Protein AF-A0A3L6JIW8-F1 (afdb_monomer_lite)

Secondary structure (DSSP, 8-state):
-HHHHHHHHHHHHHHHHHHHHHHHHHHHHHHTSSS--TT-HHHHHHHHHHHHHHHHHHHHHHHTTSS---HHHHHHHHHHHHHHHHHHHHHHHHHH-GGGGGGHHHHHHHHHHHHHHHHHH-SSHHHHHHHHHHHHHHHHHHHHHHHHHHHHTTGGGTS-HHHHHHHH-

Sequence (169 aa):
MQLTIDLASFANLSTSVFSITIAVFLISVWVRQKNHLYTDLPLLFGVMFMAQALNSIVRTLPTLGIIEASLLLFRLRTLVILAVVFPLALVVLHIWLPRIRDKYSRVLGVLAAYWIVVTTLAPSEDLIMLLCIPILLVLDLAMIVTFSITWKTGRLKEVRSSLMVLAFL

Foldseek 3Di:
DVVVLVVVLVVLLVQLVLLQVLLVVLVVVQVPDPDHDCLDPSNLSSQLSNLSSVLSVLVSCCSVVNDPDDLVSLLVSLLSCLSNLLSLLLVLCVPVPVPPVVCSVVVSVVVNVQSNCLSPPPPDSVSNCVSVVVSVVVSVVSVVVVVVVCVVVVVCVVVPVVSVVSSVD

Structure (mmCIF, N/CA/C/O backbone):
data_AF-A0A3L6JIW8-F1
#
_entry.id   AF-A0A3L6JIW8-F1
#
loop_
_atom_site.group_PDB
_atom_site.id
_atom_site.type_symbol
_atom_site.label_atom_id
_atom_site.label_alt_id
_atom_site.label_comp_id
_atom_site.label_asym_id
_atom_site.label_entity_id
_atom_site.label_seq_id
_atom_site.pdbx_PDB_ins_code
_atom_site.Cartn_x
_atom_site.Cartn_y
_atom_site.Cartn_z
_atom_site.occupancy
_atom_site.B_iso_or_equiv
_atom_site.auth_seq_id
_atom_site.auth_comp_id
_atom_site.auth_asym_id
_atom_site.auth_atom_id
_atom_site.pdbx_PDB_model_num
ATOM 1 N N . MET A 1 1 ? -1.444 13.193 -26.984 1.00 63.50 1 MET A N 1
ATOM 2 C CA . MET A 1 1 ? -0.986 12.026 -26.197 1.00 63.50 1 MET A CA 1
ATOM 3 C C . MET A 1 1 ? 0.205 12.368 -25.303 1.00 63.50 1 MET A C 1
ATOM 5 O O . MET A 1 1 ? 0.149 12.036 -24.131 1.00 63.50 1 MET A O 1
ATOM 9 N N . GLN A 1 2 ? 1.219 13.093 -25.797 1.00 74.75 2 GLN A N 1
ATOM 10 C CA . GLN A 1 2 ? 2.334 13.589 -24.968 1.00 74.75 2 GLN A CA 1
ATOM 11 C C . GLN A 1 2 ? 1.853 14.477 -23.802 1.00 74.75 2 GLN A C 1
ATOM 13 O O . GLN A 1 2 ? 2.008 14.117 -22.646 1.00 74.75 2 GLN A O 1
ATOM 18 N N . LEU A 1 3 ? 1.106 15.546 -24.111 1.00 77.69 3 LEU A N 1
ATOM 19 C CA . LEU A 1 3 ? 0.604 16.507 -23.120 1.00 77.69 3 LEU A CA 1
ATOM 20 C C . LEU A 1 3 ? -0.250 15.857 -22.014 1.00 77.69 3 LEU A C 1
ATOM 22 O O . LEU A 1 3 ? -0.165 16.245 -20.856 1.00 77.69 3 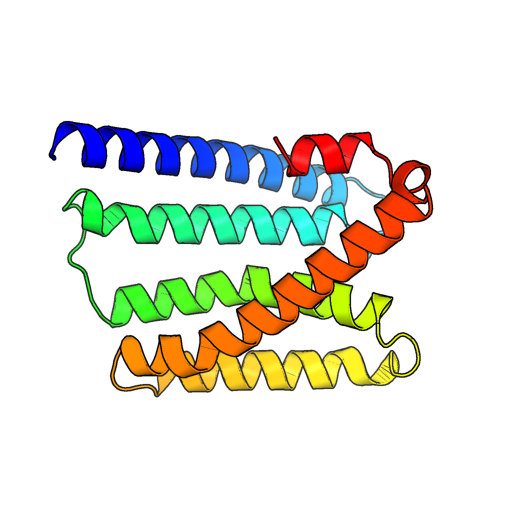LEU A O 1
ATOM 26 N N . THR A 1 4 ? -1.039 14.830 -22.348 1.00 75.62 4 THR A N 1
ATOM 27 C CA . THR A 1 4 ? -1.819 14.054 -21.369 1.00 75.62 4 THR A CA 1
ATOM 28 C C . THR A 1 4 ? -0.942 13.191 -20.457 1.00 75.62 4 THR A C 1
ATOM 30 O O . THR A 1 4 ? -1.248 13.068 -19.275 1.00 75.62 4 THR A O 1
ATOM 33 N N . ILE A 1 5 ? 0.143 12.611 -20.982 1.00 78.62 5 ILE A N 1
ATOM 34 C CA . ILE A 1 5 ? 1.111 11.829 -20.196 1.00 78.62 5 ILE A CA 1
ATOM 35 C C . ILE A 1 5 ? 1.903 12.757 -19.269 1.00 78.62 5 ILE A C 1
ATOM 37 O O . ILE A 1 5 ? 2.097 12.429 -18.098 1.00 78.62 5 ILE A O 1
ATOM 41 N N . ASP A 1 6 ? 2.282 13.936 -19.758 1.00 80.31 6 ASP A N 1
ATOM 42 C CA . ASP A 1 6 ? 3.028 14.937 -18.992 1.00 80.31 6 ASP A CA 1
ATOM 43 C C . ASP A 1 6 ? 2.181 15.495 -17.840 1.00 80.31 6 ASP A C 1
ATOM 45 O O . ASP A 1 6 ? 2.628 15.517 -16.693 1.00 80.31 6 ASP A O 1
ATOM 49 N N . LEU A 1 7 ? 0.917 15.848 -18.108 1.00 84.44 7 LEU A N 1
ATOM 50 C CA . LEU A 1 7 ? -0.045 16.271 -17.083 1.00 84.44 7 LEU A CA 1
ATOM 51 C C . LEU A 1 7 ? -0.305 15.177 -16.043 1.00 84.44 7 LEU A C 1
ATOM 53 O O . LEU A 1 7 ? -0.329 15.466 -14.848 1.00 84.44 7 LEU A O 1
ATOM 57 N N . ALA A 1 8 ? -0.478 13.923 -16.471 1.00 84.06 8 ALA A N 1
ATOM 58 C CA . ALA A 1 8 ? -0.706 12.808 -15.555 1.00 84.06 8 ALA A CA 1
ATOM 59 C C . ALA A 1 8 ? 0.523 12.520 -14.679 1.00 84.06 8 ALA A C 1
ATOM 61 O O . ALA A 1 8 ? 0.387 12.243 -13.486 1.00 84.06 8 ALA A O 1
ATOM 62 N N . SER A 1 9 ? 1.723 12.604 -15.251 1.00 83.44 9 SER A N 1
ATOM 63 C CA . SER A 1 9 ? 2.981 12.410 -14.524 1.00 83.44 9 SER A CA 1
ATOM 64 C C . SER A 1 9 ? 3.216 13.537 -13.524 1.00 83.44 9 SER A C 1
ATOM 66 O O . SER A 1 9 ? 3.539 13.271 -12.367 1.00 83.44 9 SER A O 1
ATOM 68 N N . PHE A 1 10 ? 2.966 14.784 -13.932 1.00 86.69 10 PHE A N 1
ATOM 69 C CA . PHE A 1 10 ? 3.028 15.945 -13.050 1.00 86.69 10 PHE A CA 1
ATOM 70 C C . PHE A 1 10 ? 2.038 15.820 -11.888 1.00 86.69 10 PHE A C 1
ATOM 72 O O . PHE A 1 10 ? 2.444 15.921 -10.734 1.00 86.69 10 PHE A O 1
ATOM 79 N N . ALA A 1 11 ? 0.771 15.501 -12.172 1.00 87.50 11 ALA A N 1
ATOM 80 C CA . ALA A 1 11 ? -0.247 15.299 -11.145 1.00 87.50 11 ALA A CA 1
ATOM 81 C C . ALA A 1 11 ? 0.145 14.186 -10.158 1.00 87.50 11 ALA A C 1
ATOM 83 O O . ALA A 1 11 ? 0.093 14.396 -8.949 1.00 87.50 11 ALA A O 1
ATOM 84 N N . ASN A 1 12 ? 0.617 13.034 -10.651 1.00 87.38 12 ASN A N 1
ATOM 85 C CA . ASN A 1 12 ? 1.078 11.933 -9.799 1.00 87.38 12 ASN A CA 1
ATOM 86 C C . ASN A 1 12 ? 2.242 12.344 -8.887 1.00 87.38 12 ASN A C 1
ATOM 88 O O . ASN A 1 12 ? 2.270 11.959 -7.714 1.00 87.38 12 ASN A O 1
ATOM 92 N N . LEU A 1 13 ? 3.197 13.124 -9.399 1.00 89.50 13 LEU A N 1
ATOM 93 C CA . LEU A 1 13 ? 4.312 13.639 -8.605 1.00 89.50 13 LEU A CA 1
ATOM 94 C C . LEU A 1 13 ? 3.830 14.634 -7.549 1.00 89.50 13 LEU A C 1
ATOM 96 O O . LEU A 1 13 ? 4.203 14.495 -6.385 1.00 89.50 13 LEU A O 1
ATOM 100 N N . SER A 1 14 ? 2.956 15.575 -7.909 1.00 89.50 14 SER A N 1
ATOM 101 C CA . SER A 1 14 ? 2.361 16.520 -6.959 1.00 89.50 14 SER A CA 1
ATOM 102 C C . SER A 1 14 ? 1.608 15.797 -5.840 1.00 89.50 14 SER A C 1
ATOM 104 O O . SER A 1 14 ? 1.850 16.073 -4.665 1.00 89.50 14 SER A O 1
ATOM 106 N N . THR A 1 15 ? 0.770 14.812 -6.176 1.00 89.38 15 THR A N 1
ATOM 107 C CA . THR A 1 15 ? 0.070 13.977 -5.189 1.00 89.38 15 THR A CA 1
ATOM 108 C C . THR A 1 15 ? 1.048 13.205 -4.308 1.00 89.38 15 THR A C 1
ATOM 110 O O . THR A 1 15 ? 0.817 13.077 -3.107 1.00 89.38 15 THR A O 1
ATOM 113 N N . SER A 1 16 ? 2.162 12.720 -4.862 1.00 91.69 16 SER A N 1
ATOM 114 C CA . SER A 1 16 ? 3.188 12.008 -4.090 1.00 91.69 16 SER A CA 1
ATOM 115 C C . SER A 1 16 ? 3.885 12.929 -3.088 1.00 91.69 16 SER A C 1
ATOM 117 O O . SER A 1 16 ? 4.036 12.561 -1.926 1.00 91.69 16 SER A O 1
ATOM 119 N N . VAL A 1 17 ? 4.254 14.146 -3.496 1.00 92.62 17 VAL A N 1
ATOM 120 C CA . VAL A 1 17 ? 4.857 15.158 -2.609 1.00 92.62 17 VAL A CA 1
ATOM 121 C C . VAL A 1 17 ? 3.892 15.549 -1.491 1.00 92.62 17 VAL A C 1
ATOM 123 O O . VAL A 1 17 ? 4.280 15.618 -0.321 1.00 92.62 17 VAL A O 1
ATOM 126 N N . PHE A 1 18 ? 2.621 15.756 -1.827 1.00 91.69 18 PHE A N 1
ATOM 127 C CA . PHE A 1 18 ? 1.591 16.063 -0.842 1.00 91.69 18 PHE A CA 1
ATOM 128 C C . PHE A 1 18 ? 1.385 14.906 0.147 1.00 91.69 18 PHE A C 1
ATOM 130 O O . PHE A 1 18 ? 1.406 15.114 1.360 1.00 91.69 18 PHE A O 1
ATOM 137 N N . SER A 1 19 ? 1.327 13.671 -0.358 1.00 91.44 19 SER A N 1
ATOM 138 C CA . SER A 1 19 ? 1.220 12.456 0.459 1.00 91.44 19 SER A CA 1
ATOM 139 C C . SER A 1 19 ? 2.412 12.293 1.408 1.00 91.44 19 SER A C 1
ATOM 141 O O . SER A 1 19 ? 2.218 11.979 2.579 1.00 91.44 19 SER A O 1
ATOM 143 N N . ILE A 1 20 ? 3.643 12.569 0.956 1.00 94.25 20 ILE A N 1
ATOM 144 C CA . ILE A 1 20 ? 4.839 12.576 1.819 1.00 94.25 20 ILE A CA 1
ATOM 145 C C . ILE A 1 20 ? 4.702 13.632 2.915 1.00 94.25 20 ILE A C 1
ATOM 147 O O . ILE A 1 20 ? 4.998 13.355 4.076 1.00 94.25 20 ILE A O 1
ATOM 151 N N . THR A 1 21 ? 4.233 14.828 2.566 1.00 92.94 21 THR A N 1
ATOM 152 C CA . THR A 1 21 ? 4.062 15.931 3.521 1.00 92.94 21 THR A CA 1
ATOM 153 C C . 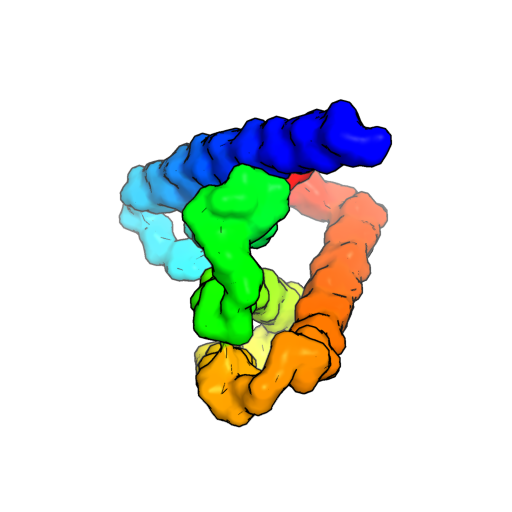THR A 1 21 ? 3.073 15.549 4.625 1.00 92.94 21 THR A C 1
ATOM 155 O O . THR A 1 21 ? 3.384 15.692 5.810 1.00 92.94 21 THR A O 1
ATOM 158 N N . ILE A 1 22 ? 1.920 14.981 4.254 1.00 90.12 22 ILE A N 1
ATOM 159 C CA . ILE A 1 22 ? 0.928 14.462 5.207 1.00 90.12 22 ILE A CA 1
ATOM 160 C C . ILE A 1 22 ? 1.521 13.322 6.037 1.00 90.12 22 ILE A C 1
ATOM 162 O O . ILE A 1 22 ? 1.387 13.322 7.260 1.00 90.12 22 ILE A O 1
ATOM 166 N N . ALA A 1 23 ? 2.205 12.369 5.403 1.00 92.19 23 ALA A N 1
ATOM 167 C CA . ALA A 1 23 ? 2.807 11.233 6.087 1.00 92.19 23 ALA A CA 1
ATOM 168 C C . ALA A 1 23 ? 3.792 11.674 7.176 1.00 92.19 23 ALA A C 1
ATOM 170 O O . ALA A 1 23 ? 3.689 11.239 8.325 1.00 92.19 23 ALA A O 1
ATOM 171 N N . VAL A 1 24 ? 4.710 12.584 6.839 1.00 93.75 24 VAL A N 1
ATOM 172 C CA . VAL A 1 24 ? 5.691 13.143 7.778 1.00 93.75 24 VAL A CA 1
ATOM 173 C C . VAL A 1 24 ? 4.989 13.875 8.916 1.00 93.75 24 VAL A C 1
ATOM 175 O O . VAL A 1 24 ? 5.364 13.693 10.077 1.00 93.75 24 VAL A O 1
ATOM 178 N N . PHE A 1 25 ? 3.953 14.661 8.619 1.00 91.69 25 PHE A N 1
ATOM 179 C CA . PHE A 1 25 ? 3.165 15.349 9.638 1.00 91.69 25 PHE A CA 1
ATOM 180 C C . PHE A 1 25 ? 2.509 14.362 10.616 1.00 91.69 25 PHE A C 1
ATOM 182 O O . PHE A 1 25 ? 2.680 14.494 11.828 1.00 91.69 25 PHE A O 1
ATOM 189 N N . LEU A 1 26 ? 1.815 13.340 10.113 1.00 88.31 26 LEU A N 1
ATOM 190 C CA . LEU A 1 26 ? 1.104 12.357 10.934 1.00 88.31 26 LEU A CA 1
ATOM 191 C C . LEU A 1 26 ? 2.049 11.505 11.789 1.00 88.31 26 LEU A C 1
ATOM 193 O O . LEU A 1 26 ? 1.793 11.308 12.979 1.00 88.31 26 LEU A O 1
ATOM 197 N N . ILE A 1 27 ? 3.167 11.057 11.213 1.00 89.00 27 ILE A N 1
ATOM 198 C CA . ILE A 1 27 ? 4.199 10.315 11.945 1.00 89.00 27 ILE A CA 1
ATOM 199 C C . ILE A 1 27 ? 4.817 11.212 13.022 1.00 89.00 27 ILE A C 1
ATOM 201 O O . ILE A 1 27 ? 4.974 10.779 14.161 1.00 89.00 27 ILE A O 1
ATOM 205 N N . SER A 1 28 ? 5.092 12.482 12.716 1.00 88.38 28 SER A N 1
ATOM 206 C CA . SER A 1 28 ? 5.608 13.443 13.701 1.00 88.38 28 SER A CA 1
ATOM 207 C C . SER A 1 28 ? 4.630 13.668 14.854 1.00 88.38 28 SER A C 1
ATOM 209 O O . SER A 1 28 ? 5.043 13.743 16.011 1.00 88.38 28 SER A O 1
ATOM 211 N N . VAL A 1 29 ? 3.329 13.756 14.558 1.00 87.12 29 VAL A N 1
ATOM 212 C CA . VAL A 1 29 ? 2.276 13.845 15.576 1.00 87.12 29 VAL A CA 1
ATOM 213 C C . VAL A 1 29 ? 2.276 12.601 16.456 1.00 87.12 29 VAL A C 1
ATOM 215 O O . VAL A 1 29 ? 2.186 12.751 17.669 1.00 87.12 29 VAL A O 1
ATOM 218 N N . TRP A 1 30 ? 2.408 11.403 15.881 1.00 87.44 30 TRP A N 1
ATOM 219 C CA . TRP A 1 30 ? 2.498 10.155 16.643 1.00 87.44 30 TRP A CA 1
ATOM 220 C C . TRP A 1 30 ? 3.732 10.125 17.552 1.00 87.44 30 TRP A C 1
ATOM 222 O O . TRP A 1 30 ? 3.585 9.923 18.753 1.00 87.44 30 TRP A O 1
ATOM 232 N N . VAL A 1 31 ? 4.926 10.434 17.030 1.00 87.69 31 VAL A N 1
ATOM 233 C CA . VAL A 1 31 ? 6.180 10.442 17.812 1.00 87.69 31 VAL A CA 1
ATOM 234 C C . VAL A 1 31 ? 6.096 11.385 19.018 1.00 87.69 31 VAL A C 1
ATOM 236 O O . VAL A 1 31 ? 6.631 11.076 20.078 1.00 8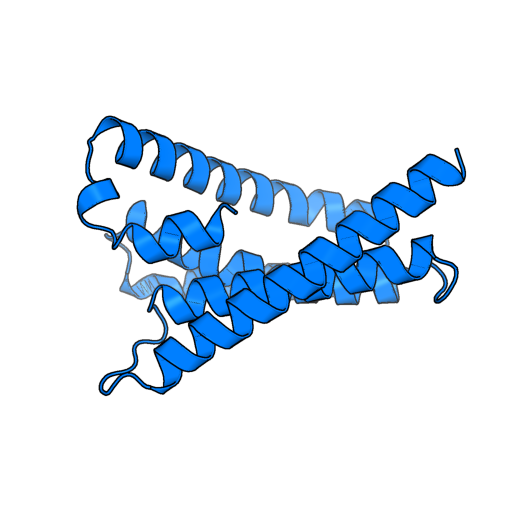7.69 31 VAL A O 1
ATOM 239 N N . ARG A 1 32 ? 5.385 12.512 18.897 1.00 87.06 32 ARG A N 1
ATOM 240 C CA . ARG A 1 32 ? 5.221 13.500 19.979 1.00 87.06 32 ARG A CA 1
ATOM 241 C C . ARG A 1 32 ? 4.218 13.097 21.070 1.00 87.06 32 ARG A C 1
ATOM 243 O O . ARG A 1 32 ? 4.104 13.818 22.062 1.00 87.06 32 ARG A O 1
ATOM 250 N N . GLN A 1 33 ? 3.470 12.004 20.916 1.00 80.50 33 GLN A N 1
ATOM 251 C CA . GLN A 1 33 ? 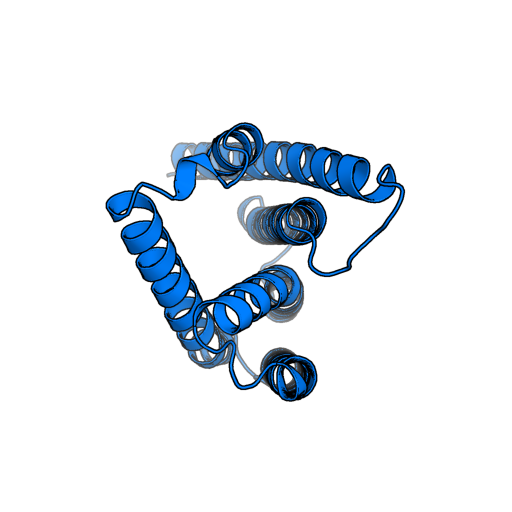2.536 11.541 21.950 1.00 80.50 33 GLN A CA 1
ATOM 252 C C . GLN A 1 33 ? 3.286 10.913 23.132 1.00 80.50 33 GLN A C 1
ATOM 254 O O . GLN A 1 33 ? 4.354 10.340 22.967 1.00 80.50 33 GLN A O 1
ATOM 259 N N . LYS A 1 34 ? 2.739 11.036 24.350 1.00 76.50 34 LYS A N 1
ATOM 260 C CA . LYS A 1 34 ? 3.371 10.477 25.563 1.00 76.50 34 LYS A CA 1
ATOM 261 C C . LYS A 1 34 ? 3.223 8.955 25.673 1.00 76.50 34 LYS A C 1
ATOM 263 O O . LYS A 1 34 ? 4.107 8.310 26.219 1.00 76.50 34 LYS A O 1
ATOM 268 N N . ASN A 1 35 ? 2.117 8.411 25.165 1.00 80.12 35 ASN A N 1
ATOM 269 C CA . ASN A 1 35 ? 1.832 6.979 25.145 1.00 80.12 35 ASN A CA 1
ATOM 270 C C . ASN A 1 35 ? 1.650 6.559 23.689 1.00 80.12 35 ASN A C 1
ATOM 272 O O . ASN A 1 35 ? 0.661 6.949 23.072 1.00 80.12 35 ASN A O 1
ATOM 276 N N . HIS A 1 36 ? 2.593 5.792 23.148 1.00 76.06 36 HIS A N 1
ATOM 277 C CA . HIS A 1 36 ? 2.533 5.315 21.769 1.00 76.06 36 HIS A CA 1
ATOM 278 C C . HIS A 1 36 ? 1.832 3.965 21.695 1.00 76.06 36 HIS A C 1
ATOM 280 O O . HIS A 1 36 ? 2.212 3.023 22.394 1.00 76.06 36 HIS A O 1
ATOM 286 N N . LEU A 1 37 ? 0.864 3.834 20.792 1.00 77.44 37 LEU A N 1
ATOM 287 C CA . LEU A 1 37 ? 0.366 2.536 20.357 1.00 77.44 37 LEU A CA 1
ATOM 288 C C . LEU A 1 37 ? 0.697 2.354 18.874 1.00 77.44 37 LEU A C 1
ATOM 290 O O . LEU A 1 37 ? 0.485 3.237 18.045 1.00 77.44 37 LEU A O 1
ATOM 294 N N . TYR A 1 38 ? 1.190 1.171 18.506 1.00 74.50 38 TYR A N 1
ATOM 295 C CA . TYR A 1 38 ? 1.499 0.835 17.107 1.00 74.50 38 TYR A CA 1
ATOM 296 C C . TYR A 1 38 ? 0.254 0.716 16.212 1.00 74.50 38 TYR A C 1
ATOM 298 O O . TYR A 1 38 ? 0.361 0.541 15.002 1.00 74.50 38 TYR A O 1
ATOM 306 N N . THR A 1 39 ? -0.934 0.806 16.805 1.00 71.31 39 THR A N 1
ATOM 307 C CA . THR A 1 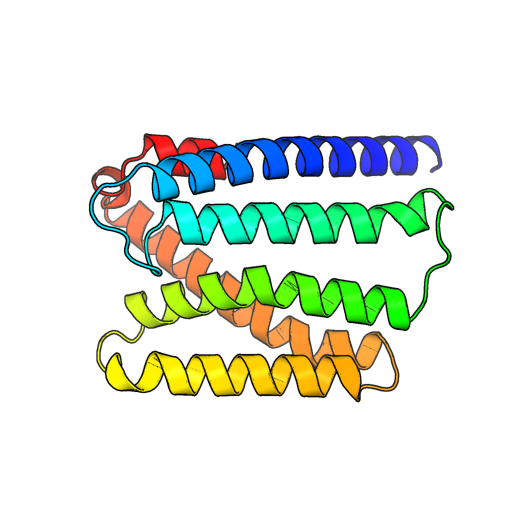39 ? -2.231 0.786 16.123 1.00 71.31 39 THR A CA 1
ATOM 308 C C . THR A 1 39 ? -2.882 2.169 16.063 1.00 71.31 39 THR A C 1
ATOM 310 O O . THR A 1 39 ? -4.056 2.272 15.714 1.00 71.31 39 THR A O 1
ATOM 313 N N . ASP A 1 40 ? -2.162 3.228 16.440 1.00 78.81 40 ASP A N 1
ATOM 314 C CA . ASP A 1 40 ? -2.693 4.586 16.413 1.00 78.81 40 ASP A CA 1
ATOM 315 C C . ASP A 1 40 ? -2.942 5.060 14.978 1.00 78.81 40 ASP A C 1
ATOM 317 O O . ASP A 1 40 ? -2.100 4.901 14.091 1.00 78.81 40 ASP A O 1
ATOM 321 N N . LEU A 1 41 ? -4.092 5.709 14.760 1.00 79.25 41 LEU A N 1
ATOM 322 C CA . LEU A 1 41 ? -4.501 6.200 13.440 1.00 79.25 41 LEU A CA 1
ATOM 323 C C . LEU A 1 41 ? -3.445 7.092 12.759 1.00 79.25 41 LEU A C 1
ATOM 325 O O . LEU A 1 41 ? -3.199 6.871 11.575 1.00 79.25 41 LEU A O 1
ATOM 329 N N . PRO A 1 42 ? -2.781 8.054 13.442 1.00 80.75 42 PRO A N 1
ATOM 330 C CA . PRO A 1 42 ? -1.744 8.861 12.802 1.00 80.75 42 PRO A CA 1
ATOM 331 C C . PRO A 1 42 ? -0.569 8.026 12.277 1.00 80.75 42 PRO A C 1
ATOM 333 O O . PRO A 1 42 ? -0.072 8.302 11.190 1.00 80.75 42 PRO A O 1
ATOM 336 N N . LEU A 1 43 ? -0.156 6.974 12.993 1.00 84.94 43 LEU A N 1
ATOM 337 C CA . LEU A 1 43 ? 0.901 6.086 12.513 1.00 84.94 43 LEU A CA 1
ATOM 338 C C . LEU A 1 43 ? 0.423 5.273 11.306 1.00 84.94 43 LEU A C 1
ATOM 340 O O . LEU A 1 43 ? 1.106 5.249 10.286 1.00 84.94 43 LEU A O 1
ATOM 344 N N . LEU A 1 44 ? -0.752 4.642 11.405 1.00 84.75 44 LEU A N 1
ATOM 345 C CA . LEU A 1 44 ? -1.297 3.796 10.338 1.00 84.75 44 LEU A CA 1
ATOM 346 C C . LEU A 1 44 ? -1.488 4.588 9.040 1.00 84.75 44 LEU A C 1
ATOM 348 O O . LEU A 1 44 ? -0.977 4.183 7.998 1.00 84.75 44 LEU A O 1
ATOM 352 N N . PHE A 1 45 ? -2.142 5.750 9.107 1.00 84.81 45 PHE A N 1
ATOM 353 C CA . PHE A 1 45 ? -2.314 6.617 7.942 1.00 84.81 45 PHE A CA 1
ATOM 354 C C . PHE A 1 45 ? -0.987 7.197 7.454 1.00 84.81 45 PHE A C 1
ATOM 356 O O . PHE A 1 45 ? -0.760 7.249 6.249 1.00 84.81 45 PHE A O 1
ATOM 363 N N . GLY A 1 46 ? -0.083 7.582 8.358 1.00 87.62 46 GLY A N 1
ATOM 364 C CA . GLY A 1 46 ? 1.235 8.087 7.982 1.00 87.62 46 GLY A CA 1
ATOM 365 C C . GLY A 1 46 ? 2.046 7.072 7.171 1.00 87.62 46 GLY A C 1
ATOM 366 O O . GLY A 1 46 ? 2.594 7.411 6.123 1.00 87.62 46 GLY A O 1
ATOM 367 N N . VAL A 1 47 ? 2.065 5.808 7.603 1.00 90.50 47 VAL A N 1
ATOM 368 C CA . VAL A 1 47 ? 2.723 4.712 6.873 1.00 90.50 47 VAL A CA 1
ATOM 369 C C . VAL A 1 47 ? 2.043 4.458 5.526 1.00 90.50 47 VAL A C 1
ATOM 371 O O . VAL A 1 47 ? 2.739 4.331 4.519 1.00 90.50 47 VAL A O 1
ATOM 374 N N . MET A 1 48 ? 0.706 4.443 5.479 1.00 90.38 48 MET A N 1
ATOM 375 C CA . MET A 1 48 ? -0.042 4.259 4.229 1.00 90.38 48 MET A CA 1
ATOM 376 C C . MET A 1 48 ? 0.257 5.365 3.210 1.00 90.38 48 MET A C 1
ATOM 378 O O . MET A 1 48 ? 0.581 5.052 2.066 1.00 90.38 48 MET A O 1
ATOM 382 N N . PHE A 1 49 ? 0.216 6.640 3.613 1.00 90.94 49 PHE A N 1
ATOM 383 C CA . PHE A 1 49 ? 0.523 7.768 2.725 1.00 90.94 49 PHE A CA 1
ATOM 384 C C . PHE A 1 49 ? 1.969 7.744 2.235 1.00 90.94 49 PHE A C 1
ATOM 386 O O . PHE A 1 49 ? 2.219 7.987 1.054 1.00 90.94 49 PHE A O 1
ATOM 393 N N . MET A 1 50 ? 2.921 7.396 3.108 1.00 94.00 50 MET A N 1
ATOM 394 C CA . MET A 1 50 ? 4.324 7.256 2.719 1.00 94.00 50 MET A CA 1
ATOM 395 C C . MET A 1 50 ? 4.503 6.145 1.680 1.00 94.00 50 MET A C 1
ATOM 397 O O . MET A 1 50 ? 5.116 6.353 0.634 1.00 94.00 50 MET A O 1
ATOM 401 N N . ALA A 1 51 ? 3.935 4.967 1.938 1.00 93.50 51 ALA A N 1
ATOM 402 C CA . ALA A 1 51 ? 4.018 3.830 1.031 1.00 93.50 51 ALA A CA 1
ATOM 403 C C . ALA A 1 51 ? 3.327 4.116 -0.311 1.00 93.50 51 ALA A C 1
ATOM 405 O O . ALA A 1 51 ? 3.863 3.787 -1.370 1.00 93.50 51 ALA A O 1
ATOM 406 N N . GLN A 1 52 ? 2.177 4.792 -0.291 1.00 91.12 52 GLN A N 1
ATOM 407 C CA . GLN A 1 52 ? 1.475 5.205 -1.501 1.00 91.12 52 GLN A CA 1
ATOM 408 C C . GLN A 1 52 ? 2.289 6.212 -2.319 1.00 91.12 52 GLN A C 1
ATOM 410 O O . GLN A 1 52 ? 2.378 6.060 -3.538 1.00 91.12 52 GLN A O 1
ATOM 415 N N . ALA A 1 53 ? 2.928 7.188 -1.671 1.00 92.19 53 ALA A N 1
ATOM 416 C CA . ALA A 1 53 ? 3.804 8.138 -2.343 1.00 92.19 53 ALA A CA 1
ATOM 417 C C . ALA A 1 53 ? 5.009 7.449 -2.991 1.00 92.19 53 ALA A C 1
ATOM 419 O O . ALA A 1 53 ? 5.296 7.685 -4.163 1.00 92.19 53 ALA A O 1
ATOM 420 N N . LEU A 1 54 ? 5.673 6.545 -2.265 1.00 93.12 54 LEU A N 1
ATOM 421 C CA . LEU A 1 54 ? 6.786 5.757 -2.797 1.00 93.12 54 LEU A CA 1
ATOM 422 C C . LEU A 1 54 ? 6.348 4.912 -3.997 1.00 93.12 54 LEU A C 1
ATOM 424 O O . LEU A 1 54 ? 7.007 4.925 -5.034 1.00 93.12 54 LEU A O 1
ATOM 428 N N . ASN A 1 55 ? 5.207 4.230 -3.898 1.00 91.75 55 ASN A N 1
ATOM 429 C CA . ASN A 1 55 ? 4.636 3.461 -5.001 1.00 91.75 55 ASN A CA 1
ATOM 430 C C . ASN A 1 55 ? 4.336 4.345 -6.226 1.00 91.75 55 ASN A C 1
ATOM 432 O O . ASN A 1 55 ? 4.641 3.951 -7.352 1.00 91.75 55 ASN A O 1
ATOM 436 N N . SER A 1 56 ? 3.778 5.541 -6.025 1.00 89.94 56 SER A N 1
ATOM 437 C CA . SER A 1 56 ? 3.498 6.491 -7.107 1.00 89.94 56 SER A CA 1
ATOM 438 C C . SER A 1 56 ? 4.773 7.026 -7.761 1.00 89.94 56 SER A C 1
ATOM 440 O O . SER A 1 56 ? 4.831 7.092 -8.989 1.00 89.94 56 SER A O 1
ATOM 442 N N . ILE A 1 57 ? 5.816 7.332 -6.984 1.00 90.94 57 ILE A N 1
ATOM 443 C CA . ILE A 1 57 ? 7.126 7.745 -7.508 1.00 90.94 57 ILE A CA 1
ATOM 444 C C . ILE A 1 57 ? 7.730 6.619 -8.347 1.00 90.94 57 ILE A C 1
ATOM 446 O O . ILE A 1 57 ? 8.025 6.828 -9.521 1.00 90.94 57 ILE A O 1
ATOM 450 N N . VAL A 1 58 ? 7.831 5.407 -7.791 1.00 90.94 58 VAL A N 1
ATOM 451 C CA . VAL A 1 58 ? 8.394 4.237 -8.487 1.00 90.94 58 VAL A CA 1
ATOM 452 C C . VAL A 1 58 ? 7.632 3.933 -9.778 1.00 90.94 58 VAL A C 1
ATOM 454 O O . VAL A 1 58 ? 8.248 3.605 -10.785 1.00 90.94 58 VAL A O 1
ATOM 457 N N . ARG A 1 59 ? 6.302 4.092 -9.787 1.00 89.62 59 ARG A N 1
ATOM 458 C CA . ARG A 1 59 ? 5.475 3.930 -10.993 1.00 89.62 59 ARG A CA 1
ATOM 459 C C . ARG A 1 59 ? 5.723 5.018 -12.041 1.00 89.62 59 ARG A C 1
ATOM 461 O O . ARG A 1 59 ? 5.578 4.742 -13.226 1.00 89.62 59 ARG A O 1
ATOM 468 N N . THR A 1 60 ? 6.052 6.235 -11.617 1.00 88.94 60 THR A N 1
ATOM 469 C CA . THR A 1 60 ? 6.204 7.387 -12.520 1.00 88.94 60 THR A CA 1
ATOM 470 C C . THR A 1 60 ? 7.601 7.449 -13.156 1.00 88.94 60 THR A C 1
ATOM 472 O O . THR A 1 60 ? 7.766 8.008 -14.238 1.00 88.94 60 THR A O 1
ATOM 475 N N . LEU A 1 61 ? 8.617 6.834 -12.538 1.00 88.06 61 LEU A N 1
ATOM 476 C CA . LEU A 1 61 ? 9.984 6.809 -13.080 1.00 88.06 61 LEU A CA 1
ATOM 477 C C . LEU A 1 61 ? 10.071 6.167 -14.485 1.00 88.06 61 LEU A C 1
ATOM 479 O O . LEU A 1 61 ? 10.687 6.786 -15.357 1.00 88.06 61 LEU A O 1
ATOM 483 N N . PRO A 1 62 ? 9.425 5.014 -14.767 1.00 88.62 62 PRO A N 1
ATOM 484 C CA . PRO A 1 62 ? 9.407 4.452 -16.116 1.00 88.62 62 PRO A CA 1
ATOM 485 C C . PRO A 1 62 ? 8.621 5.265 -17.128 1.00 88.62 62 PRO A C 1
ATOM 487 O O . PRO A 1 62 ? 9.038 5.377 -18.276 1.00 88.62 62 PRO A O 1
ATOM 490 N N . THR A 1 63 ? 7.511 5.882 -16.717 1.00 86.12 63 THR A N 1
ATOM 491 C CA . THR A 1 63 ? 6.715 6.719 -17.627 1.00 86.12 63 THR A CA 1
ATOM 492 C C . THR A 1 63 ? 7.455 7.982 -18.059 1.00 86.12 63 THR A C 1
ATOM 494 O O . THR A 1 63 ? 7.189 8.495 -19.139 1.00 86.12 63 THR A O 1
ATOM 497 N N . LEU A 1 64 ? 8.403 8.458 -17.246 1.00 84.94 64 LEU A N 1
ATOM 498 C CA . LEU A 1 64 ? 9.287 9.577 -17.578 1.00 84.94 64 LEU A CA 1
ATOM 499 C C . LEU A 1 64 ? 10.536 9.154 -18.370 1.00 84.94 64 LEU A C 1
ATOM 501 O O . LEU A 1 64 ? 11.342 10.009 -18.723 1.00 84.94 64 LEU A O 1
ATOM 505 N N . GLY A 1 65 ? 10.732 7.855 -18.621 1.00 85.38 65 GLY A N 1
ATOM 506 C CA . GLY A 1 65 ? 11.923 7.333 -19.296 1.00 85.38 65 GLY A CA 1
ATOM 507 C C . GLY A 1 65 ? 13.207 7.404 -18.461 1.00 85.38 65 GLY A C 1
ATOM 508 O O . GLY A 1 65 ? 14.293 7.280 -19.016 1.00 85.38 65 GLY A O 1
ATOM 509 N N . ILE A 1 66 ? 13.106 7.610 -17.140 1.00 87.88 66 ILE A N 1
ATOM 510 C CA . ILE A 1 66 ? 14.273 7.693 -16.240 1.00 87.88 66 ILE A CA 1
ATOM 511 C C . ILE A 1 66 ? 14.830 6.293 -15.946 1.00 87.88 66 ILE A C 1
ATOM 513 O O . ILE A 1 66 ? 16.040 6.117 -15.831 1.00 87.88 66 ILE A O 1
ATOM 517 N N . ILE A 1 67 ? 13.946 5.301 -15.799 1.00 90.75 67 ILE A N 1
ATOM 518 C CA . ILE A 1 67 ? 14.293 3.901 -15.516 1.00 90.75 67 ILE A CA 1
ATOM 519 C C . ILE A 1 67 ? 13.483 3.003 -16.448 1.00 90.75 67 ILE A C 1
ATOM 521 O O . ILE A 1 67 ? 12.299 3.243 -16.653 1.00 90.75 67 ILE A O 1
ATOM 525 N N . GLU A 1 68 ? 14.078 1.943 -16.983 1.00 88.62 68 GLU A N 1
ATOM 526 C CA . GLU A 1 68 ? 13.335 0.973 -17.788 1.00 88.62 68 GLU A CA 1
ATOM 527 C C . GLU A 1 68 ? 12.334 0.172 -16.940 1.00 88.62 68 GLU A C 1
ATOM 529 O O . GLU A 1 68 ? 12.606 -0.223 -15.799 1.00 88.62 68 GLU A O 1
ATOM 534 N N . ALA A 1 69 ? 11.155 -0.093 -17.509 1.00 88.88 69 ALA A N 1
ATOM 535 C CA . ALA A 1 69 ? 10.192 -0.993 -16.891 1.00 88.88 69 ALA A CA 1
ATOM 536 C C . ALA A 1 69 ? 10.791 -2.406 -16.820 1.00 88.88 69 ALA A C 1
ATOM 538 O O . ALA A 1 69 ? 11.245 -2.955 -17.822 1.00 88.88 69 ALA A O 1
ATOM 539 N N . SER A 1 70 ? 10.809 -2.988 -15.623 1.00 92.88 70 SER A N 1
ATOM 540 C CA . SER A 1 70 ? 11.344 -4.327 -15.397 1.00 92.88 70 SER A CA 1
ATOM 541 C C . SER A 1 70 ? 10.561 -5.053 -14.313 1.00 92.88 70 SER A C 1
ATOM 543 O O . SER A 1 70 ? 10.074 -4.438 -13.358 1.00 92.88 70 SER A O 1
ATOM 545 N N . LEU A 1 71 ? 10.547 -6.385 -14.401 1.00 91.31 71 LEU A N 1
ATOM 546 C CA . LEU A 1 71 ? 9.938 -7.243 -13.386 1.00 91.31 71 LEU A CA 1
ATOM 547 C C . LEU A 1 71 ? 10.520 -6.965 -11.991 1.00 91.31 71 LEU A C 1
ATOM 549 O O . LEU A 1 71 ? 9.801 -7.008 -10.998 1.00 91.31 71 LEU A O 1
ATOM 553 N N . LEU A 1 72 ? 11.814 -6.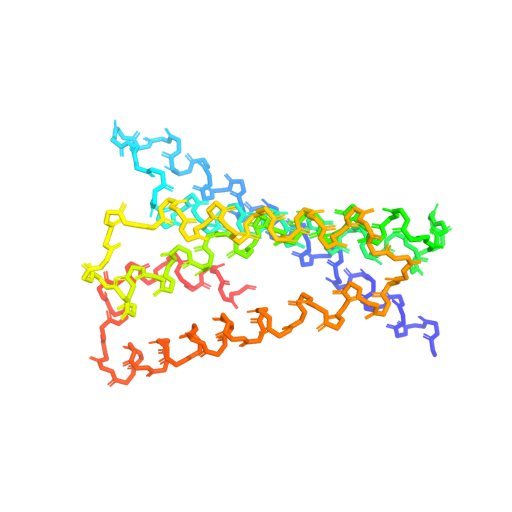643 -11.892 1.00 92.31 72 LEU A N 1
ATOM 554 C CA . LEU A 1 72 ? 12.451 -6.313 -10.616 1.00 92.31 72 LEU A CA 1
ATOM 555 C C . LEU A 1 72 ? 11.874 -5.028 -10.009 1.00 92.31 72 LEU A C 1
ATOM 557 O O . LEU A 1 72 ? 11.544 -5.008 -8.820 1.00 92.31 72 LEU A O 1
ATOM 561 N N . LEU A 1 73 ? 11.694 -3.983 -10.821 1.00 91.38 73 LEU A N 1
ATOM 562 C CA . LEU A 1 73 ? 11.055 -2.741 -10.389 1.00 91.38 73 LEU A CA 1
ATOM 563 C C . LEU A 1 73 ? 9.600 -2.991 -9.961 1.00 91.38 73 LEU A C 1
ATOM 565 O O . LEU A 1 73 ? 9.154 -2.471 -8.936 1.00 91.38 73 LEU A O 1
ATOM 569 N N . PHE A 1 74 ? 8.880 -3.840 -10.699 1.00 93.19 74 PHE A N 1
ATOM 570 C CA . PHE A 1 74 ? 7.514 -4.237 -10.370 1.00 93.19 74 PHE A CA 1
ATOM 571 C C . PHE A 1 74 ? 7.427 -5.003 -9.038 1.00 93.19 74 PHE A C 1
ATOM 573 O O . PHE A 1 74 ? 6.559 -4.720 -8.207 1.00 93.19 74 PHE A O 1
ATOM 580 N N . ARG A 1 75 ? 8.356 -5.930 -8.779 1.00 94.06 75 ARG A N 1
ATOM 581 C CA . ARG A 1 75 ? 8.452 -6.661 -7.503 1.00 94.06 75 ARG A CA 1
ATOM 582 C C . ARG A 1 75 ? 8.720 -5.721 -6.333 1.00 94.06 75 ARG A C 1
ATOM 584 O O . ARG A 1 75 ? 8.021 -5.803 -5.324 1.00 94.06 75 ARG A O 1
ATOM 591 N N . LEU A 1 76 ? 9.664 -4.790 -6.483 1.00 92.62 76 LEU A N 1
ATOM 592 C CA . LEU A 1 76 ? 9.961 -3.780 -5.464 1.00 92.62 76 LEU A CA 1
ATOM 593 C C . LEU A 1 76 ? 8.730 -2.923 -5.168 1.00 92.62 76 LEU A C 1
ATOM 595 O O . LEU A 1 76 ? 8.351 -2.760 -4.011 1.00 92.62 76 LEU A O 1
ATOM 599 N N . ARG A 1 77 ? 8.055 -2.435 -6.212 1.00 92.62 77 ARG A N 1
ATOM 600 C CA . ARG A 1 77 ? 6.804 -1.685 -6.079 1.00 92.62 77 ARG A CA 1
ATOM 601 C C . ARG A 1 77 ? 5.742 -2.490 -5.329 1.00 92.62 77 ARG A C 1
ATOM 603 O O . ARG A 1 77 ? 5.081 -1.964 -4.439 1.00 92.62 77 ARG A O 1
ATOM 610 N N . THR A 1 78 ? 5.600 -3.771 -5.648 1.00 93.25 78 THR A N 1
ATOM 611 C CA . THR A 1 78 ? 4.615 -4.634 -4.992 1.00 93.25 78 THR A CA 1
ATOM 612 C C . THR A 1 78 ? 4.957 -4.867 -3.517 1.00 93.25 78 THR A C 1
ATOM 614 O O . THR A 1 78 ? 4.052 -4.912 -2.687 1.00 93.25 78 THR A O 1
ATOM 617 N N . LEU A 1 79 ? 6.239 -4.924 -3.145 1.00 93.88 79 LEU A N 1
ATOM 618 C CA . LEU A 1 79 ? 6.660 -4.947 -1.739 1.00 93.88 79 LEU A CA 1
ATOM 619 C C . LEU A 1 79 ? 6.348 -3.632 -1.015 1.00 93.88 79 LEU A C 1
ATOM 621 O O . LEU A 1 79 ? 5.910 -3.664 0.130 1.00 93.88 79 LEU A O 1
ATOM 625 N N . VAL A 1 80 ? 6.496 -2.482 -1.675 1.00 93.19 80 VAL A N 1
ATOM 626 C CA . VAL A 1 80 ? 6.088 -1.187 -1.101 1.00 93.19 80 VAL A CA 1
ATOM 627 C C . VAL A 1 80 ? 4.582 -1.168 -0.811 1.00 93.19 80 VAL A C 1
ATOM 629 O O . VAL A 1 80 ? 4.166 -0.685 0.240 1.00 93.19 80 VAL A O 1
ATOM 632 N N . ILE A 1 81 ? 3.757 -1.758 -1.683 1.00 92.62 81 ILE A N 1
ATOM 633 C CA . ILE A 1 81 ? 2.299 -1.853 -1.484 1.00 92.62 81 ILE A CA 1
ATOM 634 C C . ILE A 1 81 ? 1.940 -2.663 -0.226 1.00 92.62 81 ILE A C 1
ATOM 636 O O . ILE A 1 81 ? 0.924 -2.372 0.408 1.00 92.62 81 ILE A O 1
ATOM 640 N N . LEU A 1 82 ? 2.780 -3.608 0.215 1.00 93.00 82 LEU A N 1
ATOM 641 C CA . LEU A 1 82 ? 2.551 -4.342 1.467 1.00 93.00 82 LEU A CA 1
ATOM 642 C C . LEU A 1 82 ? 2.428 -3.396 2.675 1.00 93.00 82 LEU A C 1
ATOM 644 O O . LEU A 1 82 ? 1.619 -3.645 3.568 1.00 93.00 82 LEU A O 1
ATOM 648 N N . ALA A 1 83 ? 3.163 -2.279 2.681 1.00 90.44 83 ALA A N 1
ATOM 649 C CA . ALA A 1 83 ? 3.081 -1.269 3.737 1.00 90.44 83 ALA A CA 1
ATOM 650 C C . ALA A 1 83 ? 1.757 -0.476 3.730 1.00 90.44 83 ALA A C 1
ATOM 652 O O . ALA A 1 83 ? 1.426 0.152 4.731 1.00 90.44 83 ALA A O 1
ATOM 653 N N . VAL A 1 84 ? 0.970 -0.541 2.650 1.00 90.38 84 VAL A N 1
ATOM 654 C CA . VAL A 1 84 ? -0.415 -0.033 2.600 1.00 90.38 84 VAL A CA 1
ATOM 655 C C . VAL A 1 84 ? -1.403 -1.114 3.036 1.00 90.38 84 VAL A C 1
ATOM 657 O O . VAL A 1 84 ? -2.297 -0.871 3.845 1.00 90.38 84 VAL A O 1
ATOM 660 N N . VAL A 1 85 ? -1.214 -2.331 2.524 1.00 91.06 85 VAL A N 1
ATOM 661 C CA . VAL A 1 85 ? -2.086 -3.489 2.767 1.00 91.06 85 VAL A CA 1
ATOM 662 C C . VAL A 1 85 ? -2.130 -3.849 4.246 1.00 91.06 85 VAL A C 1
ATOM 664 O O . VAL A 1 85 ? -3.191 -4.169 4.774 1.00 91.06 85 VAL A O 1
ATOM 667 N N . PHE A 1 86 ? -0.987 -3.801 4.926 1.00 91.25 86 PHE A N 1
ATOM 668 C CA . PHE A 1 86 ? -0.863 -4.281 6.296 1.00 91.25 86 PHE A CA 1
ATOM 669 C C . PHE A 1 86 ? -1.642 -3.416 7.308 1.00 91.25 86 PHE A C 1
ATOM 671 O O . PHE A 1 86 ? -2.461 -3.981 8.041 1.00 91.25 86 PHE A O 1
ATOM 678 N N . PRO A 1 87 ? -1.497 -2.071 7.336 1.00 87.75 87 PRO A N 1
ATOM 679 C CA . PRO A 1 87 ? -2.367 -1.203 8.132 1.00 87.75 87 PRO A CA 1
ATOM 680 C C . PRO A 1 87 ? -3.851 -1.387 7.813 1.00 87.75 87 PRO A C 1
ATOM 682 O O . PRO A 1 87 ? -4.678 -1.462 8.721 1.00 87.75 87 PRO A O 1
ATOM 685 N N . LEU A 1 88 ? -4.191 -1.504 6.531 1.00 88.00 88 LEU A N 1
ATOM 686 C CA . LEU A 1 88 ? -5.578 -1.585 6.094 1.00 88.00 88 LEU A CA 1
ATOM 687 C C . LEU A 1 88 ? -6.223 -2.919 6.509 1.00 88.00 88 LEU A C 1
ATOM 689 O O . LEU A 1 88 ? -7.325 -2.928 7.057 1.00 88.00 88 LEU A O 1
ATOM 693 N N . ALA A 1 89 ? -5.499 -4.034 6.393 1.00 90.94 89 ALA A N 1
ATOM 694 C CA . ALA A 1 89 ? -5.914 -5.327 6.929 1.00 90.94 89 ALA A CA 1
ATOM 695 C C . ALA A 1 89 ? -6.072 -5.299 8.456 1.00 90.94 89 ALA A C 1
ATOM 697 O O . ALA A 1 89 ? -7.041 -5.845 8.984 1.00 90.94 89 ALA A O 1
ATOM 698 N N . LEU A 1 90 ? -5.162 -4.636 9.180 1.00 88.06 90 LEU A N 1
ATOM 699 C CA . LEU A 1 90 ? -5.257 -4.485 10.633 1.00 88.06 90 LEU A CA 1
ATOM 700 C C . LEU A 1 90 ? -6.520 -3.709 11.043 1.00 88.06 90 LEU A C 1
ATOM 702 O O . LEU A 1 90 ? -7.197 -4.119 11.990 1.00 88.06 90 LEU A O 1
ATOM 706 N N . VAL A 1 91 ? -6.866 -2.635 10.327 1.00 83.81 91 VAL A N 1
ATOM 707 C CA . VAL A 1 91 ? -8.101 -1.864 10.550 1.00 83.81 91 VAL A CA 1
ATOM 708 C C . VAL A 1 91 ? -9.336 -2.715 10.255 1.00 83.81 91 VAL A C 1
ATOM 710 O O . VAL A 1 91 ? -10.229 -2.802 11.099 1.00 83.81 91 VAL A O 1
ATOM 713 N N . VAL A 1 92 ? -9.373 -3.401 9.109 1.00 87.38 92 VAL A N 1
ATOM 714 C CA . VAL A 1 92 ? -10.488 -4.287 8.741 1.00 87.38 92 VAL A CA 1
ATOM 715 C C . VAL A 1 92 ? -10.684 -5.379 9.792 1.00 87.38 92 VAL A C 1
ATOM 717 O O . VAL A 1 92 ? -11.807 -5.582 10.246 1.00 87.38 92 VAL A O 1
ATOM 720 N N . LEU A 1 93 ? -9.611 -6.027 10.254 1.00 89.00 93 LEU A N 1
ATOM 721 C CA . LEU A 1 93 ? -9.680 -7.040 11.311 1.00 89.00 93 LEU A CA 1
ATOM 722 C C . LEU A 1 93 ? -10.242 -6.473 12.618 1.00 89.00 93 LEU A C 1
ATOM 724 O O . LEU A 1 93 ? -11.130 -7.089 13.204 1.00 89.00 93 LEU A O 1
ATOM 728 N N . HIS A 1 94 ? -9.782 -5.293 13.050 1.00 83.69 94 HIS A N 1
ATOM 729 C CA . HIS A 1 94 ? -10.282 -4.650 14.270 1.00 83.69 94 HIS A CA 1
ATOM 730 C C . HIS A 1 94 ? -11.775 -4.326 14.206 1.00 83.69 94 HIS A C 1
ATOM 732 O O . HIS A 1 94 ? -12.460 -4.437 15.223 1.00 83.69 94 HIS A O 1
ATOM 738 N N . ILE A 1 95 ? -12.272 -3.931 13.035 1.00 83.12 95 ILE A N 1
ATOM 739 C CA . ILE A 1 95 ? -13.658 -3.494 12.857 1.00 83.12 95 ILE A CA 1
ATOM 740 C C . ILE A 1 95 ? -14.592 -4.682 12.615 1.00 83.12 95 ILE A C 1
ATOM 742 O O . ILE A 1 95 ? -15.625 -4.799 13.270 1.00 83.12 95 ILE A O 1
ATOM 746 N N . TRP A 1 96 ? -14.238 -5.567 11.686 1.00 82.94 96 TRP A N 1
ATOM 747 C CA . TRP A 1 96 ? -15.110 -6.654 11.239 1.00 82.94 96 TRP A CA 1
ATOM 748 C C . TRP A 1 96 ? -14.996 -7.902 12.101 1.00 82.94 96 TRP A C 1
ATOM 750 O O . TRP A 1 96 ? -15.963 -8.654 12.222 1.00 82.94 96 TRP A O 1
ATOM 760 N N . LEU A 1 97 ? -13.831 -8.139 12.707 1.00 87.56 97 LEU A N 1
ATOM 761 C CA . LEU A 1 97 ? -13.534 -9.392 13.392 1.00 87.56 97 LEU A CA 1
ATOM 762 C C . LEU A 1 97 ? -12.975 -9.206 14.818 1.00 87.56 97 LEU A C 1
ATOM 764 O O . LEU A 1 97 ? -12.032 -9.905 15.199 1.00 87.56 97 LEU A O 1
ATOM 768 N N . PRO A 1 98 ? -13.616 -8.377 15.675 1.00 84.62 98 PRO A N 1
ATOM 769 C CA . PRO A 1 98 ? -13.123 -8.056 17.021 1.00 84.62 98 PRO A CA 1
ATOM 770 C C . PRO A 1 98 ? -12.957 -9.280 17.935 1.00 84.62 98 PRO A C 1
ATOM 772 O O . PRO A 1 98 ? -12.169 -9.255 18.878 1.00 84.62 98 PRO A O 1
ATOM 775 N N . ARG A 1 99 ? -13.682 -10.374 17.657 1.00 85.19 99 ARG A N 1
ATOM 776 C CA . ARG A 1 99 ? -13.678 -11.606 18.464 1.00 85.19 99 ARG A CA 1
ATOM 777 C C . ARG A 1 99 ? -12.376 -12.407 18.378 1.00 85.19 99 ARG A C 1
ATOM 779 O O . ARG A 1 99 ? -12.147 -13.242 19.243 1.00 85.19 99 ARG A O 1
ATOM 786 N N . ILE A 1 100 ? -11.543 -12.194 17.355 1.00 87.81 100 ILE A N 1
ATOM 787 C CA . ILE A 1 100 ? -10.311 -12.978 17.145 1.00 87.81 100 ILE A CA 1
ATOM 788 C C . ILE A 1 100 ? -9.030 -12.164 17.369 1.00 87.81 100 ILE A C 1
ATOM 790 O O . ILE A 1 100 ? -8.002 -12.454 16.755 1.00 87.81 100 ILE A O 1
ATOM 794 N N . ARG A 1 101 ? -9.080 -11.161 18.252 1.00 81.75 101 ARG A N 1
ATOM 795 C CA . ARG A 1 101 ? -7.976 -10.225 18.524 1.00 81.75 101 ARG A CA 1
ATOM 796 C C . ARG A 1 101 ? -6.627 -10.910 18.764 1.00 81.75 101 ARG A C 1
ATOM 798 O O . ARG A 1 101 ? -5.616 -10.470 18.224 1.00 81.75 101 ARG A O 1
ATOM 805 N N . ASP A 1 102 ? -6.623 -12.037 19.470 1.00 85.19 102 ASP A N 1
ATOM 806 C CA . ASP A 1 102 ? -5.404 -12.795 19.794 1.00 85.19 102 ASP A CA 1
ATOM 807 C C . ASP A 1 102 ? -4.726 -13.420 18.562 1.00 85.19 102 ASP A C 1
ATOM 809 O O . ASP A 1 102 ? -3.553 -13.790 18.596 1.00 85.19 102 ASP A O 1
ATOM 813 N N . LYS A 1 103 ? -5.460 -13.555 17.450 1.00 90.00 103 LYS A N 1
ATOM 814 C CA . LYS A 1 103 ? -4.987 -14.168 16.203 1.00 90.00 103 LYS A CA 1
ATOM 815 C C . LYS A 1 103 ? -4.605 -13.143 15.134 1.00 90.00 103 LYS A C 1
ATOM 817 O O . LYS A 1 103 ? -4.130 -13.560 14.079 1.00 90.00 103 LYS A O 1
ATOM 822 N N . TYR A 1 104 ? -4.758 -11.838 15.376 1.00 86.94 104 TYR A N 1
ATOM 823 C CA . TYR A 1 104 ? -4.443 -10.806 14.376 1.00 86.94 104 TYR A CA 1
ATOM 824 C C . TYR A 1 104 ? -3.001 -10.892 13.883 1.00 86.94 104 TYR A C 1
ATOM 826 O O . TYR A 1 104 ? -2.767 -10.845 12.680 1.00 86.94 104 TYR A O 1
ATOM 834 N N . SER A 1 105 ? -2.044 -11.106 14.789 1.00 87.38 105 SER A N 1
ATOM 835 C CA . SER A 1 105 ? -0.630 -11.266 14.432 1.00 87.38 105 SER A CA 1
ATOM 836 C C . SER A 1 105 ? -0.390 -12.460 13.507 1.00 87.38 105 SER A C 1
ATOM 838 O O . SER A 1 105 ? 0.400 -12.360 12.574 1.00 87.38 105 SER A O 1
ATOM 840 N N . ARG A 1 106 ? -1.112 -13.572 13.706 1.00 92.25 106 ARG A N 1
ATOM 841 C CA . ARG A 1 106 ? -1.024 -14.752 12.833 1.00 92.25 106 ARG A CA 1
ATOM 842 C C . ARG A 1 106 ? -1.623 -14.477 11.460 1.00 92.25 106 ARG A C 1
ATOM 844 O O . ARG A 1 106 ? -1.000 -14.822 10.467 1.00 92.25 106 ARG A O 1
ATOM 851 N N . VAL A 1 107 ? -2.794 -13.840 11.395 1.00 91.75 107 VAL A N 1
ATOM 852 C CA . VAL A 1 107 ? -3.439 -13.488 10.117 1.00 91.75 107 VAL A CA 1
ATOM 853 C C . VAL A 1 107 ? -2.554 -12.536 9.314 1.00 91.75 107 VAL A C 1
ATOM 855 O O . VAL A 1 107 ? -2.294 -12.779 8.139 1.00 91.75 107 VAL A O 1
ATOM 858 N N . LEU A 1 108 ? -2.032 -11.496 9.962 1.00 92.50 108 LEU A N 1
ATOM 859 C CA . LEU A 1 108 ? -1.125 -10.535 9.343 1.00 92.50 108 LEU A CA 1
ATOM 860 C C . LEU A 1 108 ? 0.209 -11.172 8.936 1.00 92.50 108 LEU A C 1
ATOM 862 O O . LEU A 1 108 ? 0.732 -10.858 7.872 1.00 92.50 108 LEU A O 1
ATOM 866 N N . GLY A 1 109 ? 0.732 -12.101 9.739 1.00 92.75 109 GLY A N 1
ATOM 867 C CA . GLY A 1 109 ? 1.925 -12.875 9.402 1.00 92.75 109 GLY A CA 1
ATOM 868 C C . GLY A 1 109 ? 1.720 -13.763 8.174 1.00 92.75 109 GLY A C 1
ATOM 869 O O . GLY A 1 109 ? 2.562 -13.766 7.282 1.00 92.75 109 GLY A O 1
ATOM 870 N N . VAL A 1 110 ? 0.581 -14.458 8.082 1.00 95.25 110 VAL A N 1
ATOM 871 C CA . VAL A 1 110 ? 0.217 -15.262 6.902 1.00 95.25 110 VAL A CA 1
ATOM 872 C C . VAL A 1 110 ? 0.054 -14.375 5.671 1.00 95.25 110 VAL A C 1
ATOM 874 O O . VAL A 1 110 ? 0.561 -14.721 4.609 1.00 95.25 110 VAL A O 1
ATOM 877 N N . LEU A 1 111 ? -0.596 -13.218 5.812 1.00 94.81 111 LEU A N 1
ATOM 878 C CA . LEU A 1 111 ? -0.763 -12.259 4.722 1.00 94.81 111 LEU A CA 1
ATOM 879 C C . LEU A 1 111 ? 0.586 -11.727 4.221 1.00 94.81 111 LEU A C 1
ATOM 881 O O . LEU A 1 111 ? 0.828 -11.712 3.018 1.00 94.81 111 LEU A O 1
ATOM 885 N N . ALA A 1 112 ? 1.477 -11.332 5.133 1.00 94.25 112 ALA A N 1
ATOM 886 C CA . ALA A 1 112 ? 2.814 -10.860 4.788 1.00 94.25 112 ALA A CA 1
ATOM 887 C C . ALA A 1 112 ? 3.653 -11.963 4.127 1.00 94.25 112 ALA A C 1
ATOM 889 O O . ALA A 1 112 ? 4.285 -11.719 3.102 1.00 94.25 112 ALA A O 1
ATOM 890 N N . ALA A 1 113 ? 3.614 -13.185 4.667 1.00 95.75 113 ALA A N 1
ATOM 891 C CA . ALA A 1 113 ? 4.305 -14.332 4.089 1.00 95.75 113 ALA A CA 1
ATOM 892 C C . ALA A 1 113 ? 3.789 -14.643 2.679 1.00 95.75 113 ALA A C 1
ATOM 894 O O . ALA A 1 113 ? 4.590 -14.751 1.755 1.00 95.75 113 ALA A O 1
ATOM 895 N N . TYR A 1 114 ? 2.467 -14.708 2.493 1.00 95.69 114 TYR A N 1
ATOM 896 C CA . TYR A 1 114 ? 1.847 -14.874 1.179 1.00 95.69 114 TYR A CA 1
ATOM 897 C C . TYR A 1 114 ? 2.325 -13.795 0.204 1.00 95.69 114 TYR A C 1
ATOM 899 O O . TYR A 1 114 ? 2.774 -14.109 -0.895 1.00 95.69 114 TYR A O 1
ATOM 907 N N . TRP A 1 115 ? 2.295 -12.528 0.622 1.00 95.88 115 TRP A N 1
ATOM 908 C CA . TRP A 1 115 ? 2.671 -11.405 -0.229 1.00 95.88 115 TRP A CA 1
ATOM 909 C C . TRP A 1 115 ? 4.132 -11.478 -0.676 1.00 95.88 115 TRP A C 1
ATOM 911 O O . TRP A 1 115 ? 4.423 -11.306 -1.859 1.00 95.88 115 TRP A O 1
ATOM 921 N N . ILE A 1 116 ? 5.050 -11.771 0.250 1.00 95.19 116 ILE A N 1
ATOM 922 C CA . ILE A 1 116 ? 6.485 -11.915 -0.031 1.00 95.19 116 ILE A CA 1
ATOM 923 C C . ILE A 1 116 ? 6.737 -13.112 -0.953 1.00 95.19 116 ILE A C 1
ATOM 925 O O . ILE A 1 116 ? 7.487 -12.997 -1.921 1.00 95.19 116 ILE A O 1
ATOM 929 N N . VAL A 1 117 ? 6.093 -14.252 -0.697 1.00 96.06 117 VAL A N 1
ATOM 930 C CA . VAL A 1 117 ? 6.221 -15.461 -1.525 1.00 96.06 117 VAL A CA 1
ATOM 931 C C . VAL A 1 117 ? 5.759 -15.182 -2.954 1.00 96.06 117 VAL A C 1
ATOM 933 O O . VAL A 1 117 ? 6.499 -15.445 -3.899 1.00 96.06 117 VAL A O 1
ATOM 936 N N . VAL A 1 118 ? 4.578 -14.584 -3.122 1.00 95.06 118 VAL A N 1
ATOM 937 C CA . VAL A 1 118 ? 4.037 -14.237 -4.442 1.00 95.06 118 VAL A CA 1
ATOM 938 C C . VAL A 1 118 ? 4.945 -13.244 -5.164 1.00 95.06 118 VAL A C 1
ATOM 940 O O . VAL A 1 118 ? 5.294 -13.465 -6.319 1.00 95.06 118 VAL A O 1
ATOM 943 N N . THR A 1 119 ? 5.382 -12.178 -4.493 1.00 93.94 119 THR A N 1
ATOM 944 C CA . THR A 1 119 ? 6.233 -11.156 -5.126 1.00 93.94 119 THR A CA 1
ATOM 945 C C . THR A 1 119 ? 7.617 -11.663 -5.508 1.00 93.94 119 THR A C 1
ATOM 947 O O . THR A 1 119 ? 8.157 -11.232 -6.522 1.00 93.94 119 THR A O 1
ATOM 950 N N . THR A 1 120 ? 8.210 -12.570 -4.738 1.00 92.62 120 THR A N 1
ATOM 951 C CA . THR A 1 120 ? 9.571 -13.057 -5.011 1.00 92.62 120 THR A CA 1
ATOM 952 C C . THR A 1 120 ? 9.605 -14.219 -6.000 1.00 92.62 120 THR A C 1
ATOM 954 O O . THR A 1 120 ? 10.511 -14.266 -6.833 1.00 92.62 120 THR A O 1
ATOM 957 N N . LEU A 1 121 ? 8.625 -15.127 -5.948 1.00 93.75 121 LEU A N 1
ATOM 958 C CA . LEU A 1 121 ? 8.634 -16.366 -6.734 1.00 93.75 121 LEU A CA 1
ATOM 959 C C . LEU A 1 121 ? 7.840 -16.293 -8.042 1.00 93.75 121 LEU A C 1
ATOM 961 O O . LEU A 1 121 ? 8.066 -17.122 -8.922 1.00 93.75 121 LEU A O 1
ATOM 965 N N . ALA A 1 122 ? 6.922 -15.338 -8.206 1.00 93.50 122 ALA A N 1
ATOM 966 C CA . ALA A 1 122 ? 6.141 -15.249 -9.436 1.00 93.50 122 ALA A CA 1
ATOM 967 C C . ALA A 1 122 ? 7.035 -14.921 -10.655 1.00 93.50 122 ALA A C 1
ATOM 969 O O . ALA A 1 122 ? 7.852 -13.995 -10.584 1.00 93.50 122 ALA A O 1
ATOM 970 N N . PRO A 1 123 ? 6.881 -15.636 -11.788 1.00 92.88 123 PRO A N 1
ATOM 971 C CA . PRO A 1 123 ? 7.729 -15.477 -12.969 1.00 92.88 123 PRO A CA 1
ATOM 972 C C . PRO A 1 123 ? 7.340 -14.284 -13.857 1.00 92.88 123 PRO A C 1
ATOM 974 O O . PRO A 1 123 ? 8.101 -13.930 -14.751 1.00 92.88 123 PRO A O 1
ATOM 977 N N . SER A 1 124 ? 6.176 -13.667 -13.635 1.00 94.56 124 SER A N 1
ATOM 978 C CA . SER A 1 124 ? 5.631 -12.594 -14.473 1.00 94.56 124 SER A CA 1
ATOM 979 C C . SER A 1 124 ? 4.835 -11.574 -13.657 1.00 94.56 124 SER A C 1
ATOM 981 O O . SER A 1 124 ? 4.325 -11.887 -12.578 1.00 94.56 124 SER A O 1
ATOM 983 N N . GLU A 1 125 ? 4.712 -10.354 -14.189 1.00 92.81 125 GLU A N 1
ATOM 984 C CA . GLU A 1 125 ? 3.919 -9.275 -13.579 1.00 92.81 125 GLU A CA 1
ATOM 985 C C . GLU A 1 125 ? 2.436 -9.652 -13.502 1.00 92.81 125 GLU A C 1
ATOM 987 O O . GLU A 1 125 ? 1.811 -9.478 -12.456 1.00 92.81 125 GLU A O 1
ATOM 992 N N . ASP A 1 126 ? 1.906 -10.273 -14.559 1.00 94.19 126 ASP A N 1
ATOM 993 C CA . ASP A 1 126 ? 0.510 -10.711 -14.632 1.00 94.19 126 ASP A CA 1
ATOM 994 C C . ASP A 1 126 ? 0.147 -11.686 -13.511 1.00 94.19 126 ASP A C 1
ATOM 996 O O . ASP A 1 126 ? -0.926 -11.575 -12.918 1.00 94.19 126 ASP A O 1
ATOM 1000 N N . LEU A 1 127 ? 1.046 -12.619 -13.169 1.00 95.00 127 LEU A N 1
ATOM 1001 C CA . LEU A 1 127 ? 0.785 -13.570 -12.089 1.00 95.00 127 LEU A CA 1
ATOM 1002 C C . LEU A 1 127 ? 0.781 -12.876 -10.722 1.00 95.00 127 LEU A C 1
ATOM 1004 O O . LEU A 1 127 ? -0.062 -13.186 -9.880 1.00 95.00 127 LEU A O 1
ATOM 1008 N N . ILE A 1 128 ? 1.681 -11.912 -10.504 1.00 94.38 128 ILE A N 1
ATOM 1009 C CA . ILE A 1 128 ? 1.682 -11.101 -9.278 1.00 94.38 128 ILE A CA 1
ATOM 1010 C C . ILE A 1 128 ? 0.371 -10.315 -9.184 1.00 94.38 128 ILE A C 1
ATOM 1012 O O . ILE A 1 128 ? -0.280 -10.321 -8.140 1.00 94.38 128 ILE A O 1
ATOM 1016 N N . MET A 1 129 ? -0.052 -9.675 -10.275 1.00 94.38 129 MET A N 1
ATOM 1017 C CA . MET A 1 129 ? -1.308 -8.928 -10.334 1.00 94.38 129 MET A CA 1
ATOM 1018 C C . MET A 1 129 ? -2.510 -9.825 -10.041 1.00 94.38 129 MET A C 1
ATOM 1020 O O . MET A 1 129 ? -3.314 -9.494 -9.171 1.00 94.38 129 MET A O 1
ATOM 1024 N N . LEU A 1 130 ? -2.600 -10.983 -10.695 1.00 96.00 130 LEU A N 1
ATOM 1025 C CA . LEU A 1 130 ? -3.686 -11.944 -10.510 1.00 96.00 130 LEU A CA 1
ATOM 1026 C C . LEU A 1 130 ? -3.826 -12.396 -9.048 1.00 96.00 130 LEU A C 1
ATOM 1028 O O . LEU A 1 130 ? -4.941 -12.585 -8.570 1.00 96.00 130 LEU A O 1
ATOM 1032 N N . LEU A 1 131 ? -2.708 -12.551 -8.336 1.00 94.81 131 LEU A N 1
ATOM 1033 C CA . LEU A 1 131 ? -2.671 -13.060 -6.964 1.00 94.81 131 LEU A CA 1
ATOM 1034 C C . LEU A 1 131 ? -2.790 -11.968 -5.887 1.00 94.81 131 LEU A C 1
ATOM 1036 O O . LEU A 1 131 ? -3.288 -12.248 -4.794 1.00 94.81 131 LEU A O 1
ATOM 1040 N N . CYS A 1 132 ? -2.350 -10.738 -6.164 1.00 94.06 132 CYS A N 1
ATOM 1041 C CA . CYS A 1 132 ? -2.386 -9.623 -5.210 1.00 94.06 132 CYS A CA 1
ATOM 1042 C C . CYS A 1 132 ? -3.648 -8.754 -5.337 1.00 94.06 132 CYS A C 1
ATOM 1044 O O . CYS A 1 132 ? -4.164 -8.284 -4.322 1.00 94.06 132 CYS A O 1
ATOM 1046 N N . ILE A 1 133 ? -4.174 -8.541 -6.550 1.00 93.50 133 ILE A N 1
ATOM 1047 C CA . ILE A 1 133 ? -5.346 -7.675 -6.781 1.00 93.50 133 ILE A CA 1
ATOM 1048 C C . ILE A 1 133 ? -6.595 -8.153 -6.024 1.00 93.50 133 ILE A C 1
ATOM 1050 O O . ILE A 1 133 ? -7.249 -7.306 -5.418 1.00 93.50 133 ILE A O 1
ATOM 1054 N N . PRO A 1 134 ? -6.940 -9.455 -5.976 1.00 95.19 134 PRO A N 1
ATOM 1055 C CA . PRO A 1 134 ? -8.113 -9.906 -5.227 1.00 95.19 134 PRO A CA 1
ATOM 1056 C C . PRO A 1 134 ? -8.054 -9.546 -3.739 1.00 95.19 134 PRO A C 1
ATOM 1058 O O . PRO A 1 134 ? -9.070 -9.183 -3.153 1.00 95.19 134 PRO A O 1
ATOM 1061 N N . ILE A 1 135 ? -6.863 -9.592 -3.133 1.00 93.88 135 ILE A N 1
ATOM 1062 C CA . ILE A 1 135 ? -6.667 -9.204 -1.731 1.00 93.88 135 ILE A CA 1
ATOM 1063 C C . ILE A 1 135 ? -6.936 -7.713 -1.553 1.00 93.88 135 ILE A C 1
ATOM 1065 O O . ILE A 1 135 ? -7.676 -7.338 -0.645 1.00 93.88 135 ILE A O 1
ATOM 1069 N N . LEU A 1 136 ? -6.367 -6.876 -2.427 1.00 92.94 136 LEU A N 1
ATOM 1070 C CA . LEU A 1 136 ? -6.610 -5.433 -2.417 1.00 92.94 136 LEU A CA 1
ATOM 1071 C C . LEU A 1 136 ? -8.101 -5.129 -2.567 1.00 92.94 136 LEU A C 1
ATOM 1073 O O . LEU A 1 136 ? -8.655 -4.413 -1.745 1.00 92.94 136 LEU A O 1
ATOM 1077 N N . LEU A 1 137 ? -8.774 -5.762 -3.530 1.00 93.62 137 LEU A N 1
ATOM 1078 C CA . LEU A 1 137 ? -10.206 -5.573 -3.760 1.00 93.62 137 LEU A CA 1
ATOM 1079 C C . LEU A 1 137 ? -11.053 -5.921 -2.536 1.00 93.62 137 LEU A C 1
ATOM 1081 O O . LEU A 1 137 ? -11.940 -5.154 -2.173 1.00 93.62 137 LEU A O 1
ATOM 1085 N N . VAL A 1 138 ? -10.801 -7.062 -1.889 1.00 93.44 138 VAL A N 1
ATOM 1086 C CA . VAL A 1 138 ? -11.552 -7.469 -0.689 1.00 93.44 138 VAL A CA 1
ATOM 1087 C C . VAL A 1 138 ? -11.358 -6.463 0.439 1.00 93.44 138 VAL A C 1
ATOM 1089 O O . VAL A 1 138 ? -12.314 -6.080 1.115 1.00 93.44 138 VAL A O 1
ATOM 1092 N N . LEU A 1 139 ? -10.119 -6.031 0.639 1.00 91.56 139 LEU A N 1
ATOM 1093 C CA . LEU A 1 139 ? -9.754 -5.081 1.671 1.00 91.56 139 LEU A CA 1
ATOM 1094 C C . LEU A 1 139 ? -10.354 -3.685 1.415 1.00 91.56 139 LEU A C 1
ATOM 1096 O O . LEU A 1 139 ? -10.943 -3.095 2.324 1.00 91.56 139 LEU A O 1
ATOM 1100 N N . ASP A 1 140 ? -10.290 -3.196 0.179 1.00 89.19 140 ASP A N 1
ATOM 1101 C CA . ASP A 1 140 ? -10.881 -1.924 -0.239 1.00 89.19 140 ASP A CA 1
ATOM 1102 C C . ASP A 1 140 ? -12.408 -1.954 -0.122 1.00 89.19 140 ASP A C 1
ATOM 1104 O O . ASP A 1 140 ? -13.010 -1.025 0.418 1.00 89.19 140 ASP A O 1
ATOM 1108 N N . LEU A 1 141 ? -13.054 -3.049 -0.537 1.00 91.81 141 LEU A N 1
ATOM 1109 C CA . LEU A 1 141 ? -14.496 -3.242 -0.362 1.00 91.81 141 LEU A CA 1
ATOM 1110 C C . LEU A 1 141 ? -14.889 -3.224 1.115 1.00 91.81 141 LEU A C 1
ATOM 1112 O O . LEU A 1 141 ? -15.846 -2.543 1.486 1.00 91.81 141 LEU A O 1
ATOM 1116 N N . ALA A 1 142 ? -14.143 -3.921 1.976 1.00 89.94 142 ALA A N 1
ATOM 1117 C CA . ALA A 1 142 ? -14.391 -3.903 3.413 1.00 89.94 142 ALA A CA 1
ATOM 1118 C C . ALA A 1 142 ? -14.281 -2.479 3.983 1.00 89.94 142 ALA A C 1
ATOM 1120 O O . ALA A 1 142 ? -15.122 -2.072 4.791 1.00 89.94 142 ALA A O 1
ATOM 1121 N N . MET A 1 143 ? -13.303 -1.690 3.531 1.00 86.62 143 MET A N 1
ATOM 1122 C CA . MET A 1 143 ? -13.148 -0.289 3.928 1.00 86.62 143 MET A CA 1
ATOM 1123 C C . MET A 1 143 ? -14.284 0.601 3.418 1.00 86.62 143 MET A C 1
ATOM 1125 O O . MET A 1 143 ? -14.839 1.369 4.203 1.00 86.62 143 MET A O 1
ATOM 1129 N N . ILE A 1 144 ? -14.692 0.470 2.154 1.00 88.06 144 ILE A N 1
ATOM 1130 C CA . ILE A 1 144 ? -15.821 1.218 1.577 1.00 88.06 144 ILE A CA 1
ATOM 1131 C C . ILE A 1 144 ? -17.107 0.917 2.343 1.00 88.06 144 ILE A C 1
ATOM 1133 O O . ILE A 1 144 ? -17.837 1.839 2.714 1.00 88.06 144 ILE A O 1
ATOM 1137 N N . VAL A 1 145 ? -17.382 -0.359 2.625 1.00 89.62 145 VAL A N 1
ATOM 1138 C CA . VAL A 1 145 ? -18.564 -0.765 3.394 1.00 89.62 145 VAL A CA 1
ATOM 1139 C C . VAL A 1 145 ? -18.495 -0.196 4.809 1.00 89.62 145 VAL A C 1
ATOM 1141 O O . VAL A 1 145 ? -19.469 0.392 5.279 1.00 89.62 145 VAL A O 1
ATOM 1144 N N . THR A 1 146 ? -17.336 -0.292 5.465 1.00 86.00 146 THR A N 1
ATOM 1145 C CA . THR A 1 146 ? -17.115 0.289 6.796 1.00 86.00 146 THR A CA 1
ATOM 1146 C C . THR A 1 146 ? -17.415 1.780 6.802 1.00 86.00 146 THR A C 1
ATOM 1148 O O . THR A 1 146 ? -18.189 2.250 7.633 1.00 86.00 146 THR A O 1
ATOM 1151 N N . PHE A 1 147 ? -16.835 2.518 5.857 1.00 81.12 147 PHE A N 1
ATOM 1152 C CA . PHE A 1 147 ? -16.992 3.960 5.758 1.00 81.12 147 PHE A CA 1
ATOM 1153 C C . PHE A 1 147 ? -18.434 4.362 5.429 1.00 81.12 147 PHE A C 1
ATOM 1155 O O . PHE A 1 147 ? -18.979 5.292 6.017 1.00 81.12 147 PHE A O 1
ATOM 1162 N N . SER A 1 148 ? -19.101 3.609 4.554 1.00 84.25 148 SER A N 1
ATOM 1163 C CA . SER A 1 148 ? -20.509 3.830 4.210 1.00 84.25 148 SER A CA 1
ATOM 1164 C C . SER A 1 148 ? -21.424 3.652 5.427 1.00 84.25 148 SER A C 1
ATOM 1166 O O . SER A 1 148 ? -22.343 4.446 5.646 1.00 84.25 148 SER A O 1
ATOM 1168 N N . ILE A 1 149 ? -21.162 2.639 6.260 1.00 83.62 149 ILE A N 1
ATOM 1169 C CA . ILE A 1 149 ? -21.919 2.389 7.492 1.00 83.62 149 ILE A CA 1
ATOM 1170 C C . ILE A 1 149 ? -21.627 3.470 8.541 1.00 83.62 149 ILE A C 1
ATOM 1172 O O . ILE A 1 149 ? -22.564 3.990 9.153 1.00 83.62 149 ILE A O 1
ATOM 1176 N N . THR A 1 150 ? -20.363 3.844 8.762 1.00 79.12 150 THR A N 1
ATOM 1177 C CA . THR A 1 150 ? -20.003 4.891 9.739 1.00 79.12 150 THR A CA 1
ATOM 1178 C C . THR A 1 150 ? -20.532 6.265 9.332 1.00 79.12 150 THR A C 1
ATOM 1180 O O . THR A 1 150 ? -20.984 7.017 10.199 1.00 79.12 150 THR A O 1
ATOM 1183 N N . TRP A 1 151 ? -20.570 6.562 8.029 1.00 76.75 151 TRP A N 1
ATOM 1184 C CA . TRP A 1 151 ? -21.224 7.746 7.475 1.00 76.75 151 TRP A CA 1
ATOM 1185 C C . TRP A 1 151 ? -22.724 7.739 7.756 1.00 76.75 151 TRP A C 1
ATOM 1187 O O . TRP A 1 151 ? -23.248 8.670 8.368 1.00 76.75 151 TRP A O 1
ATOM 1197 N N . LYS A 1 152 ? -23.414 6.651 7.393 1.00 80.62 152 LYS A N 1
ATOM 1198 C CA . LYS A 1 152 ? -24.865 6.524 7.589 1.00 80.62 152 LYS A CA 1
ATOM 1199 C C . LYS A 1 152 ? -25.273 6.564 9.067 1.00 80.62 152 LYS A C 1
ATOM 1201 O O . LYS A 1 152 ? -26.346 7.061 9.386 1.00 80.62 152 LYS A O 1
ATOM 1206 N N . THR A 1 153 ? -24.430 6.061 9.969 1.00 81.19 153 THR A N 1
ATOM 1207 C CA . THR A 1 153 ? -24.692 6.052 11.421 1.00 81.19 153 THR A CA 1
ATOM 1208 C C . THR A 1 153 ? -24.270 7.336 12.140 1.00 81.19 153 THR A C 1
ATOM 1210 O O . THR A 1 153 ? -24.473 7.443 13.347 1.00 81.19 153 THR A O 1
ATOM 1213 N N . GLY A 1 154 ? -23.684 8.317 11.442 1.00 64.44 154 GLY A N 1
ATOM 1214 C CA . GLY A 1 154 ? -23.283 9.602 12.027 1.00 64.44 154 GLY A CA 1
ATOM 1215 C C . GLY A 1 154 ? -22.112 9.525 13.017 1.00 64.44 154 GLY A C 1
ATOM 1216 O O . GLY A 1 154 ? -21.760 10.536 13.625 1.00 64.44 154 GLY A O 1
ATOM 1217 N N . ARG A 1 155 ? -21.471 8.355 13.157 1.00 64.81 155 ARG A N 1
ATOM 1218 C CA . ARG A 1 155 ? -20.356 8.114 14.092 1.00 64.81 155 ARG A CA 1
ATOM 1219 C C . ARG A 1 155 ? -19.038 8.758 13.660 1.00 64.81 155 ARG A C 1
ATOM 1221 O O . ARG A 1 155 ? -18.114 8.864 14.458 1.00 64.81 155 ARG A O 1
ATOM 1228 N N . LEU A 1 156 ? -18.956 9.266 12.430 1.00 54.75 156 LEU A N 1
ATOM 1229 C CA . LEU A 1 156 ? -17.792 10.024 11.953 1.00 54.75 156 LEU A CA 1
ATOM 1230 C C . LEU A 1 156 ? -17.530 11.319 12.735 1.00 54.75 156 LEU A C 1
ATOM 1232 O O . LEU A 1 156 ? -16.419 11.832 12.685 1.00 54.75 156 LEU A O 1
ATOM 1236 N N . LYS A 1 157 ? -18.507 11.834 13.493 1.00 47.81 157 LYS A N 1
ATOM 1237 C CA . LYS A 1 157 ? -18.290 12.988 14.379 1.00 47.81 157 LYS A CA 1
ATOM 1238 C C . LYS A 1 157 ? -17.364 12.670 15.565 1.00 47.81 157 LYS A C 1
ATOM 1240 O O . LYS A 1 157 ? -16.738 13.585 16.088 1.00 47.81 157 LYS A O 1
ATOM 1245 N N . GLU A 1 158 ? -17.256 11.402 15.970 1.00 46.97 158 GLU A N 1
ATOM 1246 C CA . GLU A 1 158 ? -16.408 10.963 17.093 1.00 46.97 158 GLU A CA 1
ATOM 1247 C C . GLU A 1 158 ? -14.952 10.703 16.667 1.00 46.97 158 GLU A C 1
ATOM 1249 O O . GLU A 1 158 ? -14.017 10.890 17.449 1.00 46.97 158 GLU A O 1
ATOM 1254 N N . VAL A 1 159 ? -14.730 10.332 15.403 1.00 50.94 159 VAL A N 1
ATOM 1255 C CA . VAL A 1 159 ? -13.391 10.175 14.824 1.00 50.94 159 VAL A CA 1
ATOM 1256 C C . VAL A 1 159 ? -12.898 11.562 14.422 1.00 50.94 159 VAL A C 1
ATOM 1258 O O . VAL A 1 159 ? -13.256 12.024 13.347 1.00 50.94 159 VAL A O 1
ATOM 1261 N N . ARG A 1 160 ? -12.136 12.239 15.303 1.00 48.88 160 ARG A N 1
ATOM 1262 C CA . ARG A 1 160 ? -11.524 13.583 15.121 1.00 48.88 160 ARG A CA 1
ATOM 1263 C C . ARG A 1 160 ? -11.478 14.021 13.645 1.00 48.88 160 ARG A C 1
ATOM 1265 O O . ARG A 1 160 ? -10.510 13.735 12.938 1.00 48.88 160 ARG A O 1
ATOM 1272 N N . SER A 1 161 ? -12.538 14.698 13.190 1.00 42.25 161 SER A N 1
ATOM 1273 C CA . SER A 1 161 ? -12.802 14.903 11.757 1.00 42.25 161 SER A CA 1
ATOM 1274 C C . SER A 1 161 ? -11.725 15.731 11.057 1.00 42.25 161 SER A C 1
ATOM 1276 O O . SER A 1 161 ? -11.543 15.613 9.849 1.00 42.25 161 SER A O 1
ATOM 1278 N N . SER A 1 162 ? -10.941 16.495 11.820 1.00 41.44 162 SER A N 1
ATOM 1279 C CA . SER A 1 162 ? -9.800 17.260 11.325 1.00 41.44 162 SER A CA 1
ATOM 1280 C C . SER A 1 162 ? -8.716 16.397 10.668 1.00 41.44 162 SER A C 1
ATOM 1282 O O . SER A 1 162 ? -8.087 16.857 9.723 1.00 41.44 162 SER A O 1
ATOM 1284 N N . LEU A 1 163 ? -8.514 15.149 11.107 1.00 43.84 163 LEU A N 1
ATOM 1285 C CA . LEU A 1 163 ? -7.510 14.246 10.524 1.00 43.84 163 LEU A CA 1
ATOM 1286 C C . LEU A 1 163 ? -8.030 13.491 9.293 1.00 43.84 163 LEU A C 1
ATOM 1288 O O . LEU A 1 163 ? -7.260 13.240 8.373 1.00 43.84 163 LEU A O 1
ATOM 1292 N N . MET A 1 164 ? -9.326 13.162 9.244 1.00 44.50 164 MET A N 1
ATOM 1293 C CA . MET A 1 164 ? -9.928 12.499 8.077 1.00 44.50 164 MET A CA 1
ATOM 1294 C C . MET A 1 164 ? -10.107 13.441 6.887 1.00 44.50 164 MET A C 1
ATOM 1296 O O . MET A 1 164 ? -9.911 13.017 5.754 1.00 44.50 164 MET A O 1
ATOM 1300 N N . VAL A 1 165 ? -10.444 14.711 7.127 1.00 44.16 165 VAL A N 1
ATOM 1301 C CA . VAL A 1 165 ? -10.563 15.713 6.053 1.00 44.16 165 VAL A CA 1
ATOM 1302 C C . VAL A 1 165 ? -9.205 15.968 5.390 1.00 44.16 165 VAL A C 1
ATOM 1304 O O . VAL A 1 165 ? -9.145 16.108 4.177 1.00 44.16 165 VAL A O 1
ATOM 1307 N N . LEU A 1 166 ? -8.110 15.932 6.157 1.00 38.00 166 LEU A N 1
ATOM 1308 C CA . LEU A 1 166 ? -6.741 16.022 5.630 1.00 38.00 166 LEU A CA 1
ATOM 1309 C C . LEU A 1 166 ? -6.272 14.758 4.891 1.00 38.00 166 LEU A C 1
ATOM 1311 O O . LEU A 1 166 ? -5.325 14.842 4.127 1.00 38.00 166 LEU A O 1
ATOM 1315 N N . ALA A 1 167 ? -6.900 13.604 5.134 1.00 35.91 167 ALA A N 1
ATOM 1316 C CA . ALA A 1 167 ? -6.569 12.340 4.477 1.00 35.91 167 ALA A CA 1
ATOM 1317 C C . ALA A 1 167 ? -7.340 12.116 3.157 1.00 35.91 167 ALA A C 1
ATOM 1319 O O . ALA A 1 167 ? -6.988 11.225 2.387 1.00 35.91 167 ALA A O 1
ATOM 1320 N N . PHE A 1 168 ? -8.412 12.882 2.927 1.00 33.69 168 PHE A N 1
ATOM 1321 C CA . PHE A 1 168 ? -9.253 12.822 1.724 1.00 33.69 168 PHE A CA 1
ATOM 1322 C C . PHE A 1 168 ? -9.040 13.998 0.753 1.00 33.69 168 PHE A C 1
ATOM 1324 O O . PHE A 1 168 ? -9.535 13.931 -0.373 1.00 33.69 168 PHE A O 1
ATOM 1331 N N . LEU A 1 169 ? -8.352 15.058 1.192 1.00 33.03 169 LEU A N 1
ATOM 1332 C CA . LEU A 1 169 ? -7.791 16.115 0.336 1.00 33.03 169 LEU A CA 1
ATOM 1333 C C . LEU A 1 169 ? -6.425 15.679 -0.195 1.00 33.03 169 LEU A C 1
ATOM 1335 O O . LEU A 1 169 ? -6.073 16.119 -1.310 1.00 33.03 169 LEU A O 1
#

pLDDT: mean 84.53, std 13.9, range [33.03, 96.06]

Radius of gyration: 17.53 Å; chains: 1; bounding box: 39×34×52 Å